Protein AF-A0AAD1C4D4-F1 (afdb_monomer_lite)

Radius of gyration: 14.67 Å; chains: 1; bounding box: 34×22×38 Å

InterPro domains:
  IPR010985 Ribbon-helix-helix [SSF47598] (1-45)

Organism: Metapseudomonas furukawaii (NCBI:txid1149133)

Structure (mmCIF, N/CA/C/O backbone):
data_AF-A0AAD1C4D4-F1
#
_entry.id   AF-A0AAD1C4D4-F1
#
loop_
_atom_site.group_PDB
_atom_site.id
_atom_site.type_symbol
_atom_site.label_atom_id
_atom_site.label_alt_id
_atom_site.label_comp_id
_atom_site.la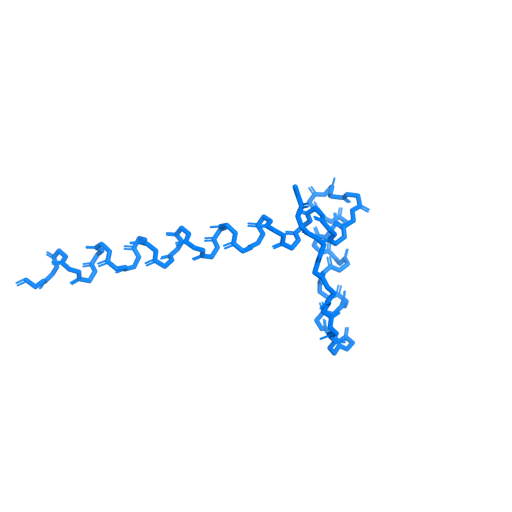bel_asym_id
_atom_site.label_entity_id
_atom_site.label_seq_id
_atom_site.pdbx_PDB_ins_code
_atom_site.Cartn_x
_atom_site.Cartn_y
_atom_site.Cartn_z
_atom_site.occupancy
_atom_site.B_iso_or_equiv
_atom_site.auth_seq_id
_atom_site.auth_comp_id
_atom_site.auth_asym_id
_atom_site.auth_atom_id
_atom_site.pdbx_PDB_model_num
ATOM 1 N N . MET A 1 1 ? 16.733 3.686 7.510 1.00 64.38 1 MET A N 1
ATOM 2 C CA . MET A 1 1 ? 15.896 2.830 6.640 1.00 64.38 1 MET A CA 1
ATOM 3 C C . MET A 1 1 ? 16.413 1.409 6.742 1.00 64.38 1 MET A C 1
ATOM 5 O O . MET A 1 1 ? 17.623 1.239 6.740 1.00 64.38 1 MET A O 1
ATOM 9 N N . SER A 1 2 ? 15.524 0.428 6.879 1.00 83.44 2 SER A N 1
ATOM 10 C CA . SER A 1 2 ? 15.875 -0.996 6.833 1.00 83.44 2 SER A CA 1
ATOM 11 C C . SER A 1 2 ? 15.251 -1.604 5.580 1.00 83.44 2 SER A C 1
ATOM 13 O O . SER A 1 2 ? 14.110 -1.268 5.257 1.00 83.44 2 SER A O 1
ATOM 15 N N . ALA A 1 3 ? 15.997 -2.439 4.858 1.00 85.06 3 ALA A N 1
ATOM 16 C CA . ALA A 1 3 ? 15.504 -3.120 3.667 1.00 85.06 3 ALA A CA 1
ATOM 17 C C . ALA A 1 3 ? 14.811 -4.427 4.068 1.00 85.06 3 ALA A C 1
ATOM 19 O O . ALA A 1 3 ? 15.333 -5.190 4.878 1.00 85.06 3 ALA A O 1
ATOM 20 N N . MET A 1 4 ? 13.643 -4.688 3.485 1.00 90.38 4 MET A N 1
ATOM 21 C CA . MET A 1 4 ? 12.893 -5.923 3.695 1.00 90.38 4 MET A CA 1
ATOM 22 C C . MET A 1 4 ? 12.479 -6.494 2.341 1.00 90.38 4 MET A C 1
ATOM 24 O O . MET A 1 4 ? 11.842 -5.804 1.547 1.00 90.38 4 MET A O 1
ATOM 28 N N . SER A 1 5 ? 12.825 -7.756 2.094 1.00 90.31 5 SER A N 1
ATOM 29 C CA . SER A 1 5 ? 12.409 -8.486 0.896 1.00 90.31 5 SER A CA 1
ATOM 30 C C . SER A 1 5 ? 11.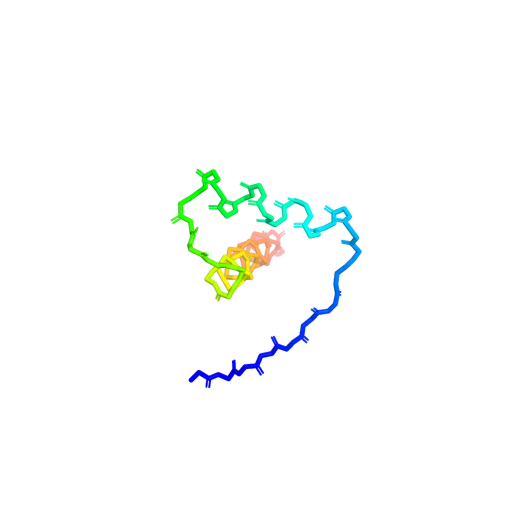151 -9.295 1.181 1.00 90.31 5 SER A C 1
ATOM 32 O O . SER A 1 5 ? 11.053 -9.954 2.215 1.00 90.31 5 SER A O 1
ATOM 34 N N . ILE A 1 6 ? 10.204 -9.276 0.245 1.00 88.50 6 ILE A N 1
ATOM 35 C CA . ILE A 1 6 ? 8.964 -10.052 0.318 1.00 88.50 6 ILE A CA 1
ATOM 36 C C . ILE A 1 6 ? 8.714 -10.758 -1.013 1.00 88.50 6 ILE A C 1
ATOM 38 O O . ILE A 1 6 ? 8.996 -10.210 -2.078 1.00 88.50 6 ILE A O 1
ATOM 42 N N . TYR A 1 7 ? 8.164 -11.969 -0.949 1.00 93.75 7 TYR A N 1
ATOM 43 C CA . TYR A 1 7 ? 7.733 -12.723 -2.123 1.00 93.75 7 TYR A CA 1
ATOM 44 C C . TYR A 1 7 ? 6.213 -12.665 -2.226 1.00 93.75 7 TYR A C 1
ATOM 46 O O . TYR A 1 7 ? 5.509 -12.919 -1.251 1.00 93.75 7 TYR A O 1
ATOM 54 N N . LEU A 1 8 ? 5.712 -12.325 -3.412 1.00 94.31 8 LEU A N 1
ATOM 55 C CA . LEU A 1 8 ? 4.286 -12.171 -3.676 1.00 94.31 8 LEU A CA 1
ATOM 56 C C . LEU A 1 8 ? 3.842 -13.137 -4.782 1.00 94.31 8 LEU A C 1
ATOM 58 O O . LEU A 1 8 ? 4.553 -13.277 -5.782 1.00 94.31 8 LEU A O 1
ATOM 62 N N . PRO A 1 9 ? 2.652 -13.753 -4.662 1.00 98.00 9 PRO A N 1
ATOM 63 C CA . PRO A 1 9 ? 1.981 -14.388 -5.788 1.00 98.00 9 PRO A CA 1
ATOM 64 C C . PRO A 1 9 ? 1.785 -13.406 -6.948 1.00 98.00 9 PRO A C 1
ATOM 66 O O . PRO A 1 9 ? 1.643 -12.199 -6.737 1.00 98.00 9 PRO A O 1
ATOM 69 N N . VAL A 1 10 ? 1.697 -13.935 -8.172 1.00 97.06 10 VAL A N 1
ATOM 70 C CA . VAL A 1 10 ? 1.564 -13.134 -9.404 1.00 97.06 10 VAL A CA 1
ATOM 71 C C . VAL A 1 10 ? 0.413 -12.132 -9.315 1.00 97.06 10 VAL A C 1
ATOM 73 O O . VAL A 1 10 ? 0.609 -10.964 -9.633 1.00 97.06 10 VAL A O 1
ATOM 76 N N . ALA A 1 11 ? -0.748 -12.551 -8.805 1.00 97.50 11 ALA A N 1
ATOM 77 C CA . ALA A 1 11 ? -1.912 -11.678 -8.666 1.00 97.50 11 ALA A CA 1
ATOM 78 C C . ALA A 1 11 ? -1.634 -10.448 -7.780 1.00 97.50 11 ALA A C 1
ATOM 80 O O . ALA A 1 11 ? -1.985 -9.329 -8.148 1.00 97.50 11 ALA A O 1
ATOM 81 N N . LEU A 1 12 ? -0.945 -10.631 -6.646 1.00 97.00 12 LEU A N 1
ATOM 82 C CA . LEU A 1 12 ? -0.594 -9.520 -5.757 1.00 97.00 12 LEU A CA 1
ATOM 83 C C . LEU A 1 12 ? 0.476 -8.617 -6.371 1.00 97.00 12 LEU A C 1
ATOM 85 O O . LEU A 1 12 ? 0.416 -7.401 -6.206 1.00 97.00 12 LEU A O 1
ATOM 89 N N . ARG A 1 13 ? 1.434 -9.186 -7.111 1.00 95.81 13 ARG A N 1
ATOM 90 C CA . ARG A 1 13 ? 2.430 -8.391 -7.839 1.00 95.81 13 ARG A CA 1
ATOM 91 C C . ARG A 1 13 ? 1.777 -7.523 -8.918 1.00 95.81 13 ARG A C 1
ATOM 93 O O . ARG A 1 13 ? 2.129 -6.353 -9.023 1.00 95.81 13 ARG A O 1
ATOM 100 N N . SER A 1 14 ? 0.836 -8.070 -9.689 1.00 96.94 14 SER A N 1
ATOM 101 C CA . SER A 1 14 ? 0.093 -7.308 -10.701 1.00 96.94 14 SER A CA 1
ATOM 102 C C . SER A 1 14 ? -0.700 -6.169 -10.071 1.00 96.94 14 SER A C 1
ATOM 104 O O . SER A 1 14 ? -0.567 -5.034 -10.514 1.00 96.94 14 SER A O 1
ATOM 106 N N . PHE A 1 15 ? -1.417 -6.445 -8.977 1.00 96.50 15 PHE A N 1
ATOM 107 C CA . PHE A 1 15 ? -2.129 -5.414 -8.226 1.00 96.50 15 PHE A CA 1
ATOM 108 C C . PHE A 1 15 ? -1.186 -4.290 -7.770 1.00 96.50 15 PHE A C 1
ATOM 110 O O . PHE A 1 15 ? -1.442 -3.120 -8.029 1.00 96.50 15 PHE A O 1
ATOM 117 N N . VAL A 1 16 ? -0.046 -4.626 -7.157 1.00 96.19 16 VAL A N 1
ATOM 118 C CA . VAL A 1 16 ? 0.954 -3.628 -6.737 1.00 96.19 16 VAL A CA 1
ATOM 119 C C . VAL A 1 16 ? 1.446 -2.788 -7.920 1.00 96.19 16 VAL A C 1
ATOM 121 O O . VAL A 1 16 ? 1.531 -1.570 -7.798 1.00 96.19 16 VAL A O 1
ATOM 124 N N . ASN A 1 17 ? 1.737 -3.407 -9.065 1.00 96.06 17 ASN A N 1
ATOM 125 C CA . ASN A 1 17 ? 2.195 -2.687 -10.256 1.00 96.06 17 ASN A CA 1
ATOM 126 C C . ASN A 1 17 ? 1.141 -1.700 -10.785 1.00 96.06 17 ASN A C 1
ATOM 128 O O . ASN A 1 17 ? 1.484 -0.572 -11.139 1.00 96.06 17 ASN A O 1
ATOM 132 N N . GLU A 1 18 ? -0.134 -2.096 -10.809 1.00 97.25 18 GLU A N 1
ATOM 133 C CA . GLU A 1 18 ? -1.237 -1.207 -11.191 1.00 97.25 18 GLU A CA 1
ATOM 134 C C . GLU A 1 18 ? -1.351 -0.025 -10.226 1.00 97.25 18 GLU A C 1
ATOM 136 O O . GLU A 1 18 ? -1.440 1.123 -10.659 1.00 97.25 18 GLU A O 1
ATOM 141 N N . GLN A 1 19 ? -1.265 -0.283 -8.918 1.00 96.62 19 GLN A N 1
ATOM 142 C CA . GLN A 1 19 ? -1.330 0.767 -7.904 1.00 96.62 19 GLN A CA 1
ATOM 143 C C . GLN A 1 19 ? -0.165 1.756 -8.002 1.00 96.62 19 GLN A C 1
ATOM 145 O O . GLN A 1 19 ? -0.384 2.957 -7.848 1.00 96.62 19 GLN A O 1
ATOM 150 N N . ILE A 1 20 ? 1.048 1.270 -8.280 1.00 96.94 20 ILE A N 1
ATOM 151 C CA . ILE A 1 20 ? 2.231 2.106 -8.524 1.00 96.94 20 ILE A CA 1
ATOM 152 C C . ILE A 1 20 ? 1.969 3.043 -9.706 1.00 96.94 20 ILE A C 1
ATOM 154 O O . ILE A 1 20 ? 2.124 4.254 -9.566 1.00 96.94 20 ILE A O 1
ATOM 158 N N . SER A 1 21 ? 1.495 2.501 -10.834 1.00 96.00 21 SER A N 1
ATOM 159 C CA . SER A 1 21 ? 1.214 3.282 -12.043 1.00 96.00 21 SER A CA 1
ATOM 160 C C . SER A 1 21 ? 0.102 4.313 -11.835 1.00 96.00 21 SER A C 1
ATOM 162 O O . SER A 1 21 ? 0.270 5.473 -12.204 1.00 96.00 21 SER A O 1
ATOM 164 N N . GLN A 1 22 ? -1.016 3.921 -11.221 1.00 96.62 22 GLN A N 1
ATOM 165 C CA . GLN A 1 22 ? -2.182 4.793 -11.049 1.00 96.62 22 GLN A CA 1
ATOM 166 C C . GLN A 1 22 ? -1.948 5.919 -10.042 1.00 96.62 22 GLN A C 1
ATOM 168 O O . GLN A 1 22 ? -2.493 7.009 -10.197 1.00 96.62 22 GLN A O 1
ATOM 173 N N . ARG A 1 23 ? -1.165 5.657 -8.990 1.00 94.38 23 ARG A N 1
ATOM 174 C CA . ARG A 1 23 ? -0.904 6.627 -7.917 1.00 94.38 23 ARG A CA 1
ATOM 175 C C . ARG A 1 23 ? 0.410 7.395 -8.102 1.00 94.38 23 ARG A C 1
ATOM 177 O O . ARG A 1 23 ? 0.730 8.233 -7.267 1.00 94.38 23 ARG A O 1
ATOM 184 N N . GLY A 1 24 ? 1.149 7.134 -9.183 1.00 94.25 24 GLY A N 1
ATOM 185 C CA . GLY A 1 24 ? 2.373 7.860 -9.529 1.00 94.25 24 GLY A CA 1
ATOM 186 C C . GLY A 1 24 ? 3.586 7.521 -8.659 1.00 94.25 24 GLY A C 1
ATOM 187 O O . GLY A 1 24 ? 4.488 8.347 -8.541 1.00 94.25 24 GLY A O 1
ATOM 188 N N . TYR A 1 25 ? 3.623 6.334 -8.047 1.00 95.88 25 TYR A N 1
ATOM 189 C CA . TYR A 1 25 ? 4.829 5.856 -7.366 1.00 95.88 25 TYR A CA 1
ATOM 190 C C . TYR A 1 25 ? 5.864 5.390 -8.398 1.00 95.88 25 TYR A C 1
ATOM 192 O O . TYR A 1 25 ? 5.515 4.907 -9.475 1.00 95.88 25 TYR A O 1
ATOM 200 N N . GLY A 1 26 ? 7.147 5.496 -8.065 1.00 92.06 26 GLY A N 1
ATOM 201 C CA . GLY A 1 26 ? 8.246 5.009 -8.892 1.00 92.06 26 GLY A CA 1
ATOM 202 C C . GLY A 1 26 ? 8.548 3.528 -8.671 1.00 92.06 26 GLY A C 1
ATOM 203 O O . GLY A 1 26 ? 8.943 2.833 -9.606 1.00 92.06 26 GLY A O 1
ATOM 204 N N . THR A 1 27 ? 8.362 3.011 -7.448 1.00 94.25 27 THR A N 1
ATOM 205 C CA . THR A 1 27 ? 8.654 1.601 -7.129 1.00 94.25 27 THR A CA 1
ATOM 206 C C . THR A 1 27 ? 7.731 1.002 -6.065 1.00 94.25 27 THR A C 1
ATOM 208 O O . THR A 1 27 ? 7.069 1.699 -5.295 1.00 94.25 27 THR A O 1
ATOM 211 N N . SER A 1 28 ? 7.750 -0.330 -5.946 1.00 92.62 28 SER A N 1
ATOM 212 C CA . SER A 1 28 ? 7.101 -1.038 -4.835 1.00 92.62 28 SER A CA 1
ATOM 213 C C . SER A 1 28 ? 7.700 -0.682 -3.473 1.00 92.62 28 SER A C 1
ATOM 215 O O . SER A 1 28 ? 6.988 -0.735 -2.473 1.00 92.62 28 SER A O 1
ATOM 217 N N . GLY A 1 29 ? 8.972 -0.270 -3.432 1.00 93.06 29 GLY A N 1
ATOM 218 C CA . GLY A 1 29 ? 9.639 0.215 -2.223 1.00 93.06 29 GLY A CA 1
ATOM 219 C C . GLY A 1 29 ? 9.076 1.538 -1.698 1.00 93.06 29 GLY A C 1
ATOM 220 O O . GLY A 1 29 ? 9.245 1.837 -0.521 1.00 93.06 29 GLY A O 1
ATOM 221 N N . GLU A 1 30 ? 8.374 2.300 -2.536 1.00 93.88 30 GLU A N 1
ATOM 222 C CA . GLU A 1 30 ? 7.663 3.519 -2.136 1.00 93.88 30 GLU A CA 1
ATOM 223 C C . GLU A 1 30 ? 6.203 3.218 -1.791 1.00 93.88 30 GLU A C 1
ATOM 225 O O . GLU A 1 30 ? 5.698 3.674 -0.766 1.00 93.88 30 GLU A O 1
ATOM 230 N N . TYR A 1 31 ? 5.542 2.397 -2.612 1.00 95.00 31 TYR A N 1
ATOM 231 C CA . TYR A 1 31 ? 4.124 2.085 -2.444 1.00 95.00 31 TYR A CA 1
ATOM 232 C C . TYR A 1 31 ? 3.829 1.222 -1.208 1.00 95.00 31 TYR A C 1
ATOM 234 O O . TYR A 1 31 ? 2.913 1.520 -0.442 1.00 95.00 31 TYR A O 1
ATOM 242 N N . VAL A 1 32 ? 4.586 0.141 -0.991 1.00 94.25 32 VAL A N 1
ATOM 243 C CA . VAL A 1 32 ? 4.274 -0.842 0.062 1.00 94.25 32 VAL A CA 1
ATOM 244 C C . VAL A 1 32 ? 4.356 -0.242 1.473 1.00 94.25 32 VAL A C 1
ATOM 246 O O . VAL A 1 32 ? 3.439 -0.485 2.260 1.00 94.25 32 VAL A O 1
ATOM 249 N N . PRO A 1 33 ? 5.375 0.564 1.835 1.00 93.50 33 PRO A N 1
ATOM 250 C CA . PRO A 1 33 ? 5.396 1.223 3.139 1.00 93.50 33 PRO A CA 1
ATOM 251 C C . PRO A 1 33 ? 4.202 2.152 3.360 1.00 93.50 33 PRO A C 1
ATOM 253 O O . PRO A 1 33 ? 3.674 2.197 4.469 1.00 93.50 33 PRO A O 1
ATOM 256 N N . GLU A 1 34 ? 3.758 2.862 2.322 1.00 95.38 34 GLU A N 1
ATOM 257 C CA . GLU A 1 34 ? 2.598 3.747 2.421 1.00 95.38 34 GLU A CA 1
ATOM 258 C C . GLU A 1 34 ? 1.305 2.958 2.629 1.00 95.38 34 GLU A C 1
ATOM 260 O O . GLU A 1 34 ? 0.537 3.257 3.541 1.00 95.38 34 GLU A O 1
ATOM 265 N N . LEU A 1 35 ? 1.129 1.859 1.889 1.00 95.50 35 LEU A N 1
ATOM 266 C CA . LEU A 1 35 ? 0.017 0.932 2.095 1.00 95.50 35 LEU A CA 1
ATOM 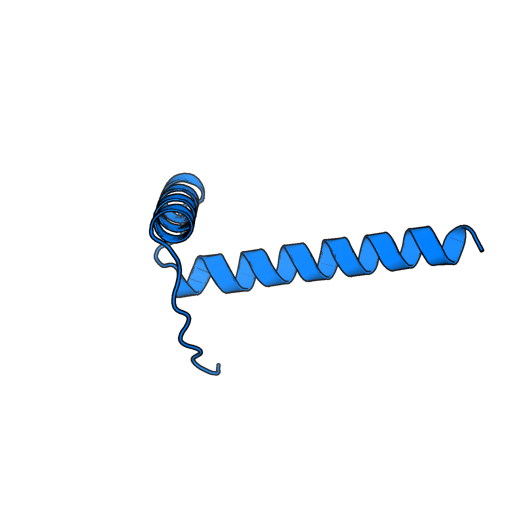267 C C . LEU A 1 35 ? -0.029 0.392 3.537 1.00 95.50 35 LEU A C 1
ATOM 269 O O . LEU A 1 35 ? -1.108 0.277 4.122 1.00 95.50 35 LEU A O 1
ATOM 273 N N . ILE A 1 36 ? 1.131 0.078 4.126 1.00 95.44 36 ILE A N 1
ATOM 274 C CA . ILE A 1 36 ? 1.231 -0.386 5.518 1.00 95.44 36 ILE A CA 1
ATOM 275 C C . ILE A 1 36 ? 0.849 0.729 6.500 1.00 95.44 36 ILE A C 1
ATOM 277 O O . ILE A 1 36 ? 0.159 0.453 7.481 1.00 95.44 36 ILE A O 1
ATOM 281 N N . ARG A 1 37 ? 1.258 1.982 6.256 1.00 96.31 37 ARG A N 1
ATOM 282 C CA . ARG A 1 37 ? 0.872 3.127 7.102 1.00 96.31 37 ARG A CA 1
ATOM 283 C C . ARG A 1 37 ? -0.634 3.360 7.078 1.00 96.31 37 ARG A C 1
ATOM 285 O O . ARG A 1 37 ? -1.241 3.439 8.143 1.00 96.31 37 ARG A O 1
ATOM 292 N N . GLU A 1 38 ? -1.239 3.373 5.890 1.00 96.56 38 GLU A N 1
ATOM 293 C CA . GLU A 1 38 ? -2.695 3.481 5.750 1.00 96.56 38 GLU A CA 1
ATOM 294 C C . GLU A 1 38 ? -3.411 2.365 6.529 1.00 96.56 38 GLU A C 1
ATOM 296 O O . GLU A 1 38 ? -4.432 2.600 7.179 1.00 96.56 38 GLU A O 1
ATOM 301 N N . ASP A 1 39 ? -2.881 1.137 6.492 1.00 97.44 39 ASP A N 1
ATOM 302 C CA . ASP A 1 39 ? -3.462 0.022 7.234 1.00 97.44 39 ASP A CA 1
ATOM 303 C C . ASP A 1 39 ? -3.337 0.183 8.752 1.00 97.44 39 ASP A C 1
ATOM 305 O O . ASP A 1 39 ? -4.313 -0.024 9.478 1.00 97.44 39 ASP A O 1
ATOM 309 N N . GLN A 1 40 ? -2.177 0.631 9.237 1.00 97.69 40 GLN A N 1
ATOM 310 C CA . GLN A 1 40 ? -1.983 0.947 10.651 1.00 97.69 40 GLN A CA 1
ATOM 311 C C . GLN A 1 40 ? -2.974 2.010 11.128 1.00 97.69 40 GLN A C 1
ATOM 313 O O . GLN A 1 40 ? -3.562 1.858 12.202 1.00 97.69 40 GLN A O 1
ATOM 318 N N . ASP A 1 41 ? -3.209 3.053 10.335 1.00 97.19 41 ASP A N 1
ATOM 319 C CA . ASP A 1 41 ? -4.160 4.108 10.680 1.00 97.19 41 ASP A CA 1
ATOM 320 C C . ASP A 1 41 ? -5.603 3.593 10.707 1.00 97.19 41 ASP A C 1
ATOM 322 O O . ASP A 1 41 ? -6.343 3.870 11.660 1.00 97.19 41 ASP A O 1
ATOM 326 N N . ARG A 1 42 ? -5.992 2.748 9.741 1.00 97.38 42 ARG A N 1
ATOM 327 C CA . ARG A 1 42 ? -7.295 2.059 9.759 1.00 97.38 42 ARG A CA 1
ATOM 328 C C . ARG A 1 42 ? -7.455 1.189 11.006 1.00 97.38 42 ARG A C 1
ATOM 330 O O . ARG A 1 42 ? -8.512 1.220 11.638 1.00 97.38 42 ARG A O 1
ATOM 337 N N . GLN A 1 43 ? -6.428 0.432 11.393 1.00 97.12 43 GLN A N 1
ATOM 338 C CA . GLN A 1 43 ? -6.460 -0.395 12.603 1.00 97.12 43 GLN A CA 1
ATOM 339 C C . GLN A 1 43 ? -6.577 0.456 13.876 1.00 97.12 43 GLN A C 1
ATOM 341 O O . GLN A 1 43 ? -7.416 0.168 14.733 1.00 97.12 43 GLN A O 1
ATOM 346 N N . ARG A 1 44 ? -5.803 1.545 13.984 1.00 96.06 44 ARG A N 1
ATOM 347 C CA . ARG A 1 44 ? -5.884 2.496 15.106 1.00 96.06 44 ARG A CA 1
ATOM 348 C C . ARG A 1 44 ? -7.282 3.088 15.231 1.00 96.06 44 ARG A C 1
ATOM 350 O O . ARG A 1 44 ? -7.835 3.113 16.330 1.00 96.06 44 ARG A O 1
ATOM 357 N N . LEU A 1 45 ? -7.875 3.519 14.118 1.00 95.00 45 LEU A N 1
ATOM 358 C CA . LEU A 1 45 ? -9.230 4.063 14.106 1.00 95.00 45 LEU A CA 1
ATOM 359 C C . LEU A 1 45 ? -10.266 3.017 14.538 1.00 95.00 45 LEU A C 1
ATOM 361 O O . LEU A 1 45 ? -11.096 3.303 15.401 1.00 95.00 45 LEU A O 1
ATOM 365 N N . ARG A 1 46 ? -10.190 1.790 14.005 1.00 94.81 46 ARG A N 1
ATOM 366 C CA . ARG A 1 46 ? -11.080 0.682 14.399 1.00 94.81 46 ARG A CA 1
ATOM 367 C C . ARG A 1 46 ? -10.995 0.392 15.895 1.00 94.81 46 ARG A C 1
ATOM 369 O O . ARG A 1 46 ? -12.032 0.232 16.534 1.00 94.81 46 ARG A O 1
ATOM 376 N N . ASN A 1 47 ? -9.789 0.380 16.460 1.00 93.69 47 AS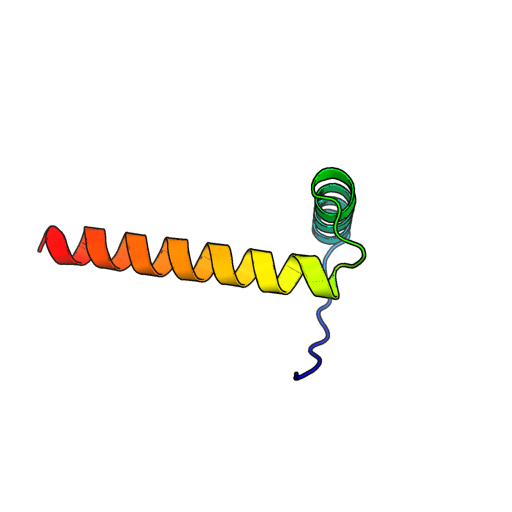N A N 1
ATOM 377 C CA . ASN A 1 47 ? -9.587 0.159 17.891 1.00 93.69 47 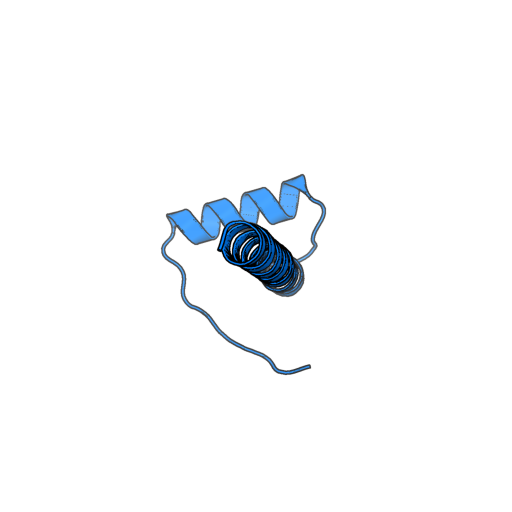ASN A CA 1
ATOM 378 C C . ASN A 1 47 ? -10.179 1.296 18.731 1.00 93.69 47 ASN A C 1
ATOM 380 O O . ASN A 1 47 ? -10.863 1.031 19.715 1.00 93.69 47 ASN A O 1
ATOM 384 N N . ARG A 1 48 ? -10.000 2.557 18.314 1.00 92.50 48 ARG A N 1
ATOM 385 C CA . ARG A 1 48 ? -10.612 3.711 18.994 1.00 92.50 48 ARG A CA 1
ATOM 386 C C . ARG A 1 48 ? -12.137 3.635 18.999 1.00 92.50 48 ARG A C 1
ATOM 388 O O . ARG A 1 48 ? -12.742 3.825 20.046 1.00 92.50 48 ARG A O 1
ATOM 395 N N . VAL A 1 49 ? -12.755 3.323 17.858 1.00 93.12 49 VAL A N 1
ATOM 396 C CA . VAL A 1 49 ? -14.220 3.194 17.755 1.00 93.12 49 VAL A CA 1
ATOM 397 C C . VAL A 1 49 ? -14.738 2.015 18.579 1.00 93.12 49 VAL A C 1
ATOM 399 O O . VAL A 1 49 ? -15.785 2.128 19.210 1.00 93.12 49 VAL A O 1
ATOM 402 N N . ARG A 1 50 ? -14.018 0.887 18.593 1.00 90.88 50 ARG A N 1
ATOM 403 C CA . ARG A 1 50 ? -14.386 -0.286 19.395 1.00 90.88 50 ARG A CA 1
ATOM 404 C C . ARG A 1 50 ? -14.320 0.008 20.894 1.00 90.88 50 ARG A C 1
ATOM 406 O O . ARG A 1 50 ? -15.241 -0.365 21.607 1.00 90.88 50 ARG A O 1
ATOM 413 N N . ASN A 1 51 ? -13.277 0.702 21.344 1.00 83.19 51 ASN A N 1
ATOM 414 C CA . ASN A 1 51 ? -13.092 1.048 22.754 1.00 83.19 51 ASN A CA 1
ATOM 415 C C . ASN A 1 51 ? -14.034 2.167 23.220 1.00 83.19 51 ASN A C 1
ATOM 417 O O . ASN A 1 51 ? -14.351 2.220 24.394 1.00 83.19 51 ASN A O 1
ATOM 421 N N . ALA A 1 52 ? -14.495 3.043 22.322 1.00 75.69 52 ALA A N 1
ATOM 422 C CA . ALA A 1 52 ? -15.473 4.085 22.649 1.00 75.69 52 ALA A CA 1
ATOM 423 C C . ALA A 1 52 ? -16.919 3.564 22.787 1.00 75.69 52 ALA A C 1
ATOM 425 O O . ALA A 1 52 ? -17.797 4.306 23.212 1.00 75.69 52 ALA A O 1
ATOM 426 N N . LYS A 1 53 ? -17.182 2.319 22.367 1.00 65.12 53 LYS A N 1
ATOM 427 C CA . LYS A 1 53 ? -18.484 1.642 22.492 1.00 65.12 53 LYS A CA 1
ATOM 428 C C . LYS A 1 53 ? -18.564 0.699 23.702 1.00 65.12 53 LYS A C 1
ATOM 430 O O . LYS A 1 53 ? -19.609 0.078 23.884 1.00 65.12 53 LYS A O 1
ATOM 435 N N . ALA A 1 54 ? -17.469 0.548 24.447 1.00 56.91 54 ALA A N 1
ATOM 436 C CA . ALA A 1 54 ? -17.392 -0.197 25.702 1.00 56.91 54 ALA A CA 1
ATOM 437 C C . ALA A 1 54 ? -17.485 0.782 26.876 1.00 56.91 54 ALA A C 1
ATOM 439 O O . ALA A 1 54 ? -18.084 0.389 27.898 1.00 56.91 54 ALA A O 1
#

Foldseek 3Di:
DDDDDDDDDPVVVVVLVVCCVVVVNPDSVVVVVVVVVVVVVVVVVVVVVV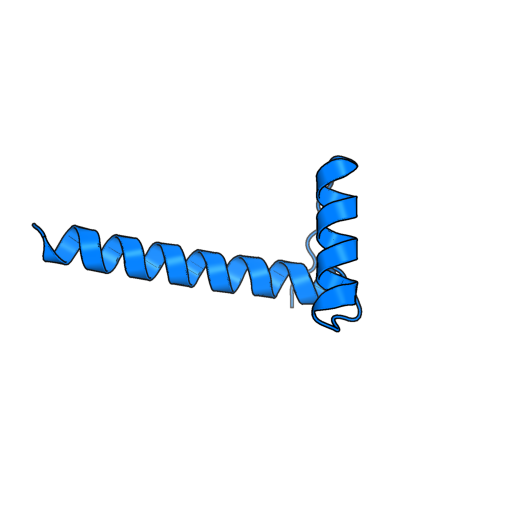VVVD

pLDDT: mean 92.24, std 8.43, range [56.91, 98.0]

Secondary structure (DSSP, 8-state):
---------HHHHHHHHHHHHHHT-S-HHHHHHHHHHHHHHHHHHHHHHHHTT-

Sequence (54 aa):
MSAMSIYLPVALRSFVNEQISQRGYGTSGEYVPELIREDQDRQRLRNRVRNAKA